Protein AF-A0A953ZWQ3-F1 (afdb_monomer_lite)

Secondary structure (DSSP, 8-state):
-------SEEEEE-SSSSSS-EEEEEE--SSS-EEEEEEEETTEEEEEEEE-GGGTTT-B---EEES--SSSS-EEEEEBSSTTSEEEEEE-SSS-EEEEEE-HHHHS-TTTTTSS-S-----

Sequence (123 aa):
MIPRLHARYGAFADLDGDGDLDYVATEMTHDPERIAIHLRIKDGWRRVAEAGREFQAKHPLRPWVIGDDGTGNPAVLVPTGWPPHFYLYRTDGRGRFRGKPLTFAEQLPKRISRAMGVDNNPY

pLDDT: mean 82.05, std 17.8, range [34.88, 96.0]

Radius of gyration: 15.56 Å; chains: 1; bounding box: 49×34×32 Å

Foldseek 3Di:
DAPPPVAPAWDWDQQQPPPDIWIWGWHQPLPQTKIWTWDADPVYIHTDEMDRPVCNVFGWDHKDWDCDPPPNGIWIWTATNDPVRIWIFTGPSRRYTDDGTDGVVRVPDPVVVVVDDPDDPPD

Structure (mmCIF, N/CA/C/O backbone):
data_AF-A0A953ZWQ3-F1
#
_entry.id   AF-A0A953ZWQ3-F1
#
loop_
_atom_site.group_PDB
_atom_site.id
_atom_site.type_symbol
_atom_site.label_atom_id
_atom_site.label_alt_id
_atom_site.label_comp_id
_atom_site.label_asym_id
_atom_site.label_entity_id
_atom_site.label_seq_id
_atom_site.pdbx_PDB_ins_code
_atom_site.Cartn_x
_atom_site.Cartn_y
_atom_site.Cartn_z
_atom_site.occupancy
_atom_site.B_iso_or_equiv
_atom_site.auth_seq_id
_atom_site.auth_comp_id
_atom_site.auth_asym_id
_atom_site.auth_atom_id
_atom_site.pdbx_PDB_model_num
ATOM 1 N N . MET A 1 1 ? -16.471 -17.785 6.620 1.00 50.12 1 MET A N 1
ATOM 2 C CA . MET A 1 1 ? -15.643 -18.361 5.536 1.00 50.12 1 MET A CA 1
ATOM 3 C C . MET A 1 1 ? -14.649 -17.291 5.108 1.00 50.12 1 MET A C 1
ATOM 5 O O . MET A 1 1 ? -15.087 -16.171 4.888 1.00 50.12 1 MET A O 1
ATOM 9 N N . ILE A 1 2 ? -13.343 -17.573 5.065 1.00 52.16 2 ILE A N 1
ATOM 10 C CA . ILE A 1 2 ? -12.367 -16.627 4.495 1.00 52.16 2 ILE A CA 1
ATOM 11 C C . ILE A 1 2 ? -12.574 -16.699 2.975 1.00 52.16 2 ILE A C 1
ATOM 13 O O . ILE A 1 2 ? -12.402 -17.787 2.419 1.00 52.16 2 ILE A O 1
ATOM 17 N N . PRO A 1 3 ? -13.040 -15.632 2.301 1.00 58.66 3 PRO A N 1
ATOM 18 C CA . PRO A 1 3 ? -13.201 -15.657 0.860 1.00 58.66 3 PRO A CA 1
ATOM 19 C C . PRO A 1 3 ? -11.845 -15.915 0.225 1.00 58.66 3 PRO A C 1
ATOM 21 O O . PRO A 1 3 ? -10.793 -15.617 0.792 1.00 58.66 3 PRO A O 1
ATOM 24 N N . ARG A 1 4 ? -11.872 -16.483 -0.974 1.00 67.81 4 ARG A N 1
ATOM 25 C CA . ARG A 1 4 ? -10.662 -16.669 -1.759 1.00 67.81 4 ARG A CA 1
ATOM 26 C C . ARG A 1 4 ? -10.142 -15.281 -2.139 1.00 67.81 4 ARG A C 1
ATOM 28 O O . ARG A 1 4 ? -10.625 -14.664 -3.080 1.00 67.81 4 ARG A O 1
ATOM 35 N N . LEU A 1 5 ? -9.205 -14.760 -1.357 1.00 68.56 5 LEU A N 1
ATOM 36 C CA . LEU A 1 5 ? -8.510 -13.517 -1.659 1.00 68.56 5 LEU A CA 1
ATOM 37 C C . LEU A 1 5 ? -7.518 -13.863 -2.772 1.00 68.56 5 LEU A C 1
ATOM 39 O O . LEU A 1 5 ? -6.554 -14.587 -2.552 1.00 68.56 5 LEU A O 1
ATOM 43 N N . HIS A 1 6 ? -7.803 -13.425 -3.998 1.00 64.69 6 HIS A N 1
ATOM 44 C CA . HIS A 1 6 ? -7.055 -13.787 -5.212 1.00 64.69 6 HIS A CA 1
ATOM 45 C C . HIS A 1 6 ? -5.642 -13.157 -5.295 1.00 64.69 6 HIS A C 1
ATOM 47 O O . HIS A 1 6 ? -5.024 -13.141 -6.359 1.00 64.69 6 HIS A O 1
ATOM 53 N N . ALA A 1 7 ? -5.124 -12.638 -4.181 1.00 69.62 7 ALA A N 1
ATOM 54 C CA . ALA A 1 7 ? -3.855 -11.931 -4.102 1.00 69.62 7 ALA A CA 1
ATOM 55 C C . ALA A 1 7 ? -2.669 -12.892 -3.979 1.00 69.62 7 ALA A C 1
ATOM 57 O O . ALA A 1 7 ? -2.758 -13.933 -3.327 1.00 69.62 7 ALA A O 1
ATOM 58 N N . ARG A 1 8 ? -1.537 -12.533 -4.595 1.00 73.56 8 ARG A N 1
ATOM 59 C CA . ARG A 1 8 ? -0.319 -13.361 -4.564 1.00 73.56 8 ARG A CA 1
ATOM 60 C C . ARG A 1 8 ? 0.489 -13.131 -3.292 1.00 73.56 8 ARG A C 1
ATOM 62 O O . ARG A 1 8 ? 1.042 -14.080 -2.742 1.00 73.56 8 ARG A O 1
ATOM 69 N N . TYR A 1 9 ? 0.501 -11.897 -2.793 1.00 88.31 9 TYR A N 1
ATOM 70 C CA . TYR A 1 9 ? 1.045 -11.572 -1.481 1.00 88.31 9 TYR A CA 1
ATOM 71 C C . TYR A 1 9 ? 0.102 -10.638 -0.730 1.00 88.31 9 TYR A C 1
ATOM 73 O O . TYR A 1 9 ? -0.680 -9.908 -1.333 1.00 88.31 9 TYR A O 1
ATOM 81 N N . GLY A 1 10 ? 0.194 -10.635 0.596 1.00 92.19 10 GLY A N 1
ATOM 82 C CA . GLY A 1 10 ? -0.543 -9.678 1.403 1.00 92.19 10 GLY A CA 1
ATOM 83 C C . GLY A 1 10 ? -0.128 -9.672 2.862 1.00 92.19 10 GLY A C 1
ATOM 84 O O . GLY A 1 10 ? 0.738 -10.450 3.272 1.00 92.19 10 GLY A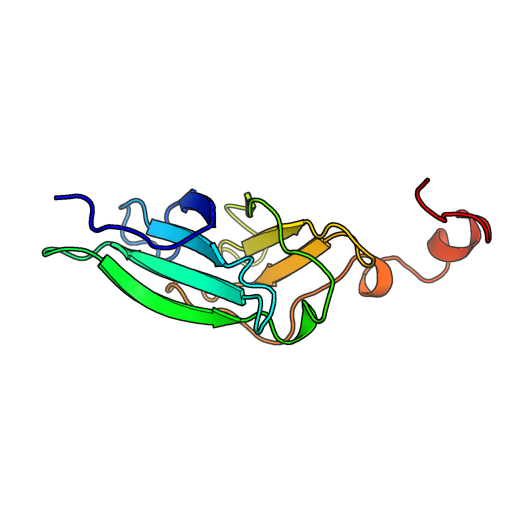 O 1
ATOM 85 N N . ALA A 1 11 ? -0.761 -8.782 3.613 1.00 93.88 11 ALA A N 1
ATOM 86 C CA . ALA A 1 11 ? -0.600 -8.595 5.046 1.00 93.88 11 ALA A CA 1
ATOM 87 C C . ALA A 1 11 ? -1.951 -8.246 5.682 1.00 93.88 11 ALA A C 1
ATOM 89 O O . ALA A 1 11 ? -2.832 -7.713 5.007 1.00 93.88 11 ALA A O 1
ATOM 90 N N . PHE A 1 12 ? -2.091 -8.549 6.973 1.00 94.06 12 PHE A N 1
ATOM 91 C CA . PHE A 1 12 ? -3.258 -8.176 7.768 1.00 94.06 12 PHE A CA 1
ATOM 92 C C . PHE A 1 12 ? -2.897 -7.057 8.745 1.00 94.06 12 PHE A C 1
ATOM 94 O O . PHE A 1 12 ? -1.831 -7.115 9.360 1.00 94.06 12 PHE A O 1
ATOM 101 N N . ALA A 1 13 ? -3.775 -6.068 8.878 1.00 95.12 13 ALA A N 1
ATOM 102 C CA . ALA A 1 13 ? -3.692 -4.971 9.841 1.00 95.12 13 ALA A CA 1
ATOM 103 C C . ALA A 1 13 ? -5.043 -4.250 9.900 1.00 95.12 13 ALA A C 1
ATOM 105 O O . ALA A 1 13 ? -5.789 -4.332 8.935 1.00 95.12 13 ALA A O 1
ATOM 106 N N . ASP A 1 14 ? -5.320 -3.523 10.975 1.00 95.38 14 ASP A N 1
ATOM 107 C CA . ASP A 1 14 ? -6.447 -2.585 11.030 1.00 95.38 14 ASP A CA 1
ATOM 108 C C . ASP A 1 14 ? -6.112 -1.342 10.178 1.00 95.38 14 ASP A C 1
ATOM 110 O O . ASP A 1 14 ? -5.109 -0.661 10.428 1.00 95.38 14 ASP A O 1
ATOM 114 N N . LEU A 1 15 ? -6.877 -1.098 9.110 1.00 95.94 15 LEU A N 1
ATOM 115 C CA . LEU A 1 15 ? -6.647 -0.028 8.132 1.00 95.94 15 LEU A CA 1
ATOM 116 C C . LEU A 1 15 ? -7.764 1.022 8.118 1.00 95.94 15 LEU A C 1
ATOM 118 O O . LEU A 1 15 ? -7.614 2.046 7.431 1.00 95.94 15 LEU A O 1
ATOM 122 N N . ASP A 1 16 ? -8.862 0.794 8.837 1.00 95.69 16 ASP A N 1
ATOM 123 C CA . ASP A 1 16 ? -9.976 1.735 8.956 1.00 95.69 16 ASP A CA 1
ATOM 124 C C . ASP A 1 16 ? -10.335 2.151 10.396 1.00 95.69 16 ASP A C 1
ATOM 126 O O . ASP A 1 16 ? -11.174 3.038 10.591 1.00 95.69 16 ASP A O 1
ATOM 130 N N . GLY A 1 17 ? -9.625 1.602 11.382 1.00 93.75 17 GLY A N 1
ATOM 131 C CA . GLY A 1 17 ? -9.708 1.955 12.792 1.00 93.75 17 GLY A CA 1
ATOM 132 C C . GLY A 1 17 ? -10.904 1.347 13.516 1.00 93.75 17 GLY A C 1
ATOM 133 O O . GLY A 1 17 ? -11.254 1.841 14.594 1.00 93.75 17 GLY A O 1
ATOM 134 N N . ASP A 1 18 ? -11.569 0.341 12.946 1.00 94.88 18 ASP A N 1
ATOM 135 C CA . ASP A 1 18 ? -12.723 -0.310 13.571 1.00 94.88 18 ASP A CA 1
ATOM 136 C C . ASP A 1 18 ? -12.347 -1.445 14.547 1.00 94.88 18 ASP A C 1
ATOM 138 O O . ASP A 1 18 ? -13.199 -1.941 15.296 1.00 94.88 18 ASP A O 1
ATOM 142 N N . GLY A 1 19 ? -11.053 -1.773 14.625 1.00 93.62 19 GLY A N 1
ATOM 143 C CA . GLY A 1 19 ? -10.483 -2.746 15.547 1.00 93.62 19 GLY A CA 1
ATOM 144 C C . GLY A 1 19 ? -10.485 -4.186 15.037 1.00 93.62 19 GLY A C 1
ATOM 145 O O . GLY A 1 19 ? -10.039 -5.075 15.775 1.00 93.62 19 GLY A O 1
ATOM 146 N N . ASP A 1 20 ? -10.961 -4.451 13.821 1.00 95.38 20 ASP A N 1
ATOM 147 C CA . ASP A 1 20 ? -10.794 -5.741 13.169 1.00 95.38 20 ASP A CA 1
ATOM 148 C C . ASP A 1 20 ? -9.577 -5.773 12.214 1.00 95.38 20 ASP A C 1
ATOM 150 O O . ASP A 1 20 ? -8.871 -4.789 11.997 1.00 95.38 20 ASP A O 1
ATOM 154 N N . LEU A 1 21 ? -9.201 -6.979 11.772 1.00 95.12 21 LEU A N 1
ATOM 155 C CA . LEU A 1 21 ? -8.065 -7.137 10.863 1.00 95.12 21 LEU A CA 1
ATOM 156 C C . LEU A 1 21 ? -8.541 -7.068 9.415 1.00 95.12 21 LEU A C 1
ATOM 158 O O . LEU A 1 21 ? -9.139 -8.028 8.911 1.00 95.12 21 LEU A O 1
ATOM 162 N N . ASP A 1 22 ? -8.130 -6.008 8.729 1.00 94.75 22 ASP A N 1
ATOM 163 C CA . ASP A 1 22 ? -8.245 -5.849 7.287 1.00 94.75 22 ASP A CA 1
ATOM 164 C C . ASP A 1 22 ? -7.120 -6.562 6.542 1.00 94.75 22 ASP A C 1
ATOM 166 O O . ASP A 1 22 ? -6.161 -7.073 7.126 1.00 94.75 22 ASP A O 1
ATOM 170 N N . TYR A 1 23 ? -7.221 -6.595 5.214 1.00 94.44 23 TYR A N 1
ATOM 171 C CA . TYR A 1 23 ? -6.246 -7.242 4.352 1.00 94.44 23 TYR A CA 1
ATOM 172 C C . TYR A 1 23 ? -5.758 -6.316 3.246 1.00 94.44 23 TYR A C 1
ATOM 174 O O . TYR A 1 23 ? -6.532 -5.832 2.416 1.00 94.44 23 TYR A O 1
ATOM 182 N N . VAL A 1 24 ? -4.442 -6.147 3.166 1.00 95.00 24 VAL A N 1
ATOM 183 C CA . VAL A 1 24 ? -3.790 -5.496 2.034 1.00 95.00 24 VAL A CA 1
ATOM 184 C C . VAL A 1 24 ? -3.100 -6.528 1.155 1.00 95.00 24 VAL A C 1
ATOM 186 O O . VAL A 1 24 ? -2.379 -7.403 1.626 1.00 95.00 24 VAL A O 1
ATOM 189 N N . ALA A 1 25 ? -3.338 -6.420 -0.144 1.00 92.75 25 ALA A N 1
ATOM 190 C CA . ALA A 1 25 ? -2.983 -7.400 -1.154 1.00 92.75 25 ALA A CA 1
ATOM 191 C C . ALA A 1 25 ? -2.108 -6.769 -2.228 1.00 92.75 25 ALA A C 1
ATOM 193 O O . ALA A 1 25 ? -2.483 -5.729 -2.760 1.00 92.75 25 ALA A O 1
ATOM 194 N N . THR A 1 26 ? -1.022 -7.426 -2.627 1.00 91.69 26 THR A N 1
ATOM 195 C CA . THR A 1 26 ? -0.379 -7.167 -3.918 1.00 91.69 26 THR A CA 1
ATOM 196 C C . THR A 1 26 ? -0.752 -8.253 -4.923 1.00 91.69 26 THR A C 1
ATOM 198 O O . THR A 1 26 ? -0.707 -9.464 -4.674 1.00 91.69 26 THR A O 1
ATOM 201 N N . GLU A 1 27 ? -1.171 -7.794 -6.093 1.00 87.06 27 GLU A N 1
ATOM 202 C CA . GLU A 1 27 ? -1.557 -8.601 -7.235 1.00 87.06 27 GLU A CA 1
ATOM 203 C C . GLU A 1 27 ? -0.451 -8.496 -8.285 1.00 87.06 27 GLU A C 1
ATOM 205 O O . GLU A 1 27 ? -0.388 -7.546 -9.061 1.00 87.06 27 GLU A O 1
ATOM 210 N N . MET A 1 28 ? 0.449 -9.477 -8.291 1.00 79.62 28 MET A N 1
ATOM 211 C CA . MET A 1 28 ? 1.543 -9.573 -9.259 1.00 79.62 28 MET A CA 1
ATOM 212 C C . MET A 1 28 ? 1.071 -10.350 -10.498 1.00 79.62 28 MET A C 1
ATOM 214 O O . MET A 1 28 ? 1.416 -11.516 -10.688 1.00 79.62 28 MET A O 1
ATOM 218 N N . THR A 1 29 ? 0.186 -9.751 -11.294 1.00 74.44 29 THR A N 1
ATOM 219 C CA . THR A 1 29 ? -0.466 -10.380 -12.462 1.00 74.44 29 THR A CA 1
ATOM 220 C C . THR A 1 29 ? 0.244 -10.105 -13.789 1.00 74.44 29 THR A C 1
ATOM 222 O O . THR A 1 29 ? -0.235 -10.563 -14.820 1.00 74.44 29 THR A O 1
ATOM 225 N N . HIS A 1 30 ? 1.383 -9.402 -13.773 1.00 69.38 30 HIS A N 1
ATOM 226 C CA . HIS A 1 30 ? 2.151 -8.938 -14.940 1.00 69.38 30 HIS A CA 1
ATOM 227 C C . HIS A 1 30 ? 1.420 -7.946 -15.874 1.00 69.38 30 HIS A C 1
ATOM 229 O O . HIS A 1 30 ? 2.112 -7.279 -16.635 1.00 69.38 30 HIS A O 1
ATOM 235 N N . ASP A 1 31 ? 0.089 -7.779 -15.787 1.00 73.06 31 ASP A N 1
ATOM 236 C CA . ASP A 1 31 ? -0.660 -6.684 -16.434 1.00 73.06 31 ASP A CA 1
ATOM 237 C C . ASP A 1 31 ? -2.118 -6.535 -15.902 1.00 73.06 31 ASP A C 1
ATOM 239 O O . ASP A 1 31 ? -2.936 -7.436 -16.114 1.00 73.06 31 ASP A O 1
ATOM 243 N N . PRO A 1 32 ? -2.504 -5.436 -15.218 1.00 80.44 32 PRO A N 1
ATOM 244 C CA . PRO A 1 32 ? -1.662 -4.518 -14.458 1.00 80.44 32 PRO A CA 1
ATOM 245 C C . PRO A 1 32 ? -1.362 -5.076 -13.060 1.00 80.44 32 PRO A C 1
ATOM 247 O O . PRO A 1 32 ? -2.248 -5.590 -12.373 1.00 80.44 32 PRO A O 1
ATOM 250 N N . GLU A 1 33 ? -0.118 -4.914 -12.607 1.00 88.62 33 GLU A N 1
ATOM 251 C CA . GLU A 1 33 ? 0.243 -5.184 -11.216 1.00 88.62 33 GLU A CA 1
ATOM 252 C C . GLU A 1 33 ? -0.349 -4.108 -10.301 1.00 88.62 33 GLU A C 1
ATOM 254 O O . GLU A 1 33 ? -0.330 -2.921 -10.630 1.00 88.62 33 GLU A O 1
ATOM 259 N N . ARG A 1 34 ? -0.891 -4.506 -9.148 1.00 91.25 34 ARG A N 1
ATOM 260 C CA . ARG A 1 34 ? -1.601 -3.574 -8.260 1.00 91.25 34 ARG A CA 1
ATOM 261 C C . ARG A 1 34 ? -1.488 -3.924 -6.792 1.00 91.25 34 ARG A C 1
ATOM 263 O O . ARG A 1 34 ? -1.129 -5.037 -6.422 1.00 91.25 34 ARG A O 1
ATOM 270 N N . ILE A 1 35 ? -1.819 -2.947 -5.964 1.00 93.50 35 ILE A N 1
ATOM 271 C CA . ILE A 1 35 ? -2.081 -3.107 -4.542 1.00 93.50 35 ILE A CA 1
ATOM 272 C C . ILE A 1 35 ? -3.561 -2.823 -4.276 1.00 93.50 35 ILE A C 1
ATOM 274 O O . ILE A 1 35 ? -4.146 -1.942 -4.905 1.00 93.50 35 ILE A O 1
ATOM 278 N N . ALA A 1 36 ? -4.175 -3.557 -3.354 1.00 94.06 36 ALA A N 1
ATOM 279 C CA . ALA A 1 36 ? -5.576 -3.404 -2.993 1.00 94.06 36 ALA A CA 1
ATOM 280 C C . ALA A 1 36 ? -5.798 -3.531 -1.485 1.00 94.06 36 ALA A C 1
ATOM 282 O O . ALA A 1 36 ? -5.218 -4.409 -0.849 1.00 94.06 36 ALA A O 1
ATOM 283 N N . ILE A 1 37 ? -6.681 -2.695 -0.936 1.00 95.06 37 ILE A N 1
ATOM 284 C CA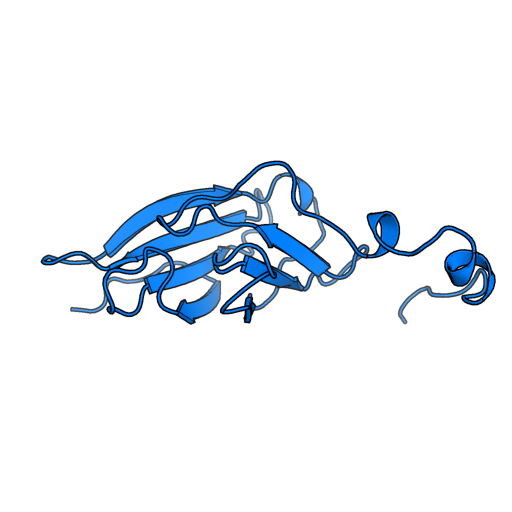 . ILE A 1 37 ? -7.166 -2.808 0.446 1.00 95.06 37 ILE A CA 1
ATOM 285 C C . ILE A 1 37 ? -8.532 -3.487 0.427 1.00 95.06 37 ILE A C 1
ATOM 287 O O . ILE A 1 37 ? -9.432 -3.089 -0.323 1.00 95.06 37 ILE A O 1
ATOM 291 N N . HIS A 1 38 ? -8.674 -4.504 1.266 1.00 94.69 38 HIS A N 1
ATOM 292 C CA . HIS A 1 38 ? -9.907 -5.224 1.524 1.00 94.69 38 HIS A CA 1
ATOM 293 C C . HIS A 1 38 ? -10.258 -5.043 2.990 1.00 94.69 38 HIS A C 1
ATOM 295 O O . HIS A 1 38 ? -9.563 -5.585 3.846 1.00 94.69 38 HIS A O 1
ATOM 301 N N . LEU A 1 39 ? -11.337 -4.310 3.249 1.00 95.12 39 LEU A N 1
ATOM 302 C CA . LEU A 1 39 ? -11.843 -4.178 4.604 1.00 95.12 39 LEU A CA 1
ATOM 303 C C . LEU A 1 39 ? -12.621 -5.418 4.984 1.00 95.12 39 LEU A C 1
ATOM 305 O O . LEU A 1 39 ? -13.358 -5.986 4.153 1.00 95.12 39 LEU A O 1
ATOM 309 N N . ARG A 1 40 ? -12.469 -5.827 6.232 1.00 94.94 40 ARG A N 1
ATOM 310 C CA . ARG A 1 40 ? -13.360 -6.809 6.814 1.00 94.94 40 ARG A CA 1
ATOM 311 C C . ARG A 1 40 ? -14.711 -6.134 7.060 1.00 94.94 40 ARG A C 1
ATOM 313 O O . ARG A 1 40 ? -14.839 -4.954 7.344 1.00 94.94 40 ARG A O 1
ATOM 320 N N . ILE A 1 41 ? -15.775 -6.876 6.783 1.00 92.50 41 ILE A N 1
ATOM 321 C CA . ILE A 1 41 ? -17.147 -6.450 7.054 1.00 92.50 41 ILE A CA 1
ATOM 322 C C . ILE A 1 41 ? -17.893 -7.613 7.699 1.00 92.50 41 ILE A C 1
ATOM 324 O O . ILE A 1 41 ? -17.466 -8.771 7.611 1.00 92.50 41 ILE A O 1
ATOM 328 N N . LYS A 1 42 ? -19.045 -7.319 8.312 1.00 90.94 42 LYS A N 1
ATOM 329 C CA . LYS A 1 42 ? -19.875 -8.300 9.033 1.00 90.94 42 LYS A CA 1
ATOM 330 C C . LYS A 1 42 ? -20.037 -9.630 8.283 1.00 90.94 42 LYS A C 1
ATOM 332 O O . LYS A 1 42 ? -19.833 -10.691 8.868 1.00 90.94 42 LYS A O 1
ATOM 337 N N . ASP A 1 43 ? -20.331 -9.556 6.985 1.00 87.81 43 ASP A N 1
ATOM 338 C CA . ASP A 1 43 ? -20.678 -10.719 6.162 1.00 87.81 43 ASP A CA 1
ATOM 339 C C . ASP A 1 43 ? -19.575 -11.130 5.170 1.00 87.81 43 ASP A C 1
ATOM 341 O O . ASP A 1 43 ? -19.824 -11.878 4.224 1.00 87.81 43 ASP A O 1
ATOM 345 N N . GLY A 1 44 ? -18.335 -10.668 5.361 1.00 90.31 44 GLY A N 1
ATOM 346 C CA . GLY A 1 44 ? -17.223 -11.049 4.494 1.00 90.31 44 GLY A CA 1
ATOM 347 C C . GLY A 1 44 ? -16.186 -9.953 4.331 1.00 90.31 44 GLY A C 1
ATOM 348 O O . GLY A 1 44 ? -15.713 -9.389 5.307 1.00 90.31 44 GLY A O 1
ATOM 349 N N . TRP A 1 45 ? -15.788 -9.701 3.088 1.00 92.00 45 TRP A N 1
ATOM 350 C CA . TRP A 1 45 ? -14.704 -8.780 2.763 1.00 92.00 45 TRP A CA 1
ATOM 351 C C . TRP A 1 45 ? -15.125 -7.876 1.619 1.00 92.00 45 TRP A C 1
ATOM 353 O O . TRP A 1 45 ? -15.789 -8.323 0.681 1.00 92.00 45 TRP A O 1
ATOM 363 N N . ARG A 1 46 ? -14.706 -6.615 1.671 1.00 91.88 46 ARG A N 1
ATOM 364 C CA . ARG A 1 46 ? -14.984 -5.628 0.631 1.00 91.88 46 ARG A CA 1
ATOM 365 C C . ARG A 1 46 ? -13.691 -4.984 0.172 1.00 91.88 46 ARG A C 1
ATOM 367 O O . ARG A 1 46 ? -13.016 -4.327 0.953 1.00 91.88 46 ARG A O 1
ATOM 374 N N . ARG A 1 47 ? -13.380 -5.101 -1.117 1.00 92.69 47 ARG A N 1
ATOM 375 C CA . ARG A 1 47 ? -12.317 -4.304 -1.734 1.00 92.69 47 ARG A CA 1
ATOM 376 C C . ARG A 1 47 ? -12.752 -2.839 -1.780 1.00 92.69 47 ARG A C 1
ATOM 378 O O . ARG A 1 47 ? -13.796 -2.538 -2.353 1.00 92.69 47 ARG A O 1
ATOM 385 N N . VAL A 1 48 ? -11.976 -1.947 -1.173 1.00 95.06 48 VAL A N 1
ATOM 386 C CA . VAL A 1 48 ? -12.340 -0.522 -1.024 1.00 95.06 48 VAL A CA 1
ATOM 387 C C . VAL A 1 48 ? -11.384 0.439 -1.714 1.00 95.06 48 VAL A C 1
ATOM 389 O O . VAL A 1 48 ? -11.768 1.568 -2.013 1.00 95.06 48 VAL A O 1
ATOM 392 N N . ALA A 1 49 ? -10.156 0.002 -1.983 1.00 95.06 49 ALA A N 1
ATOM 393 C CA . ALA A 1 49 ? -9.156 0.817 -2.646 1.00 95.06 49 ALA A CA 1
ATOM 394 C C . ALA A 1 49 ? -8.230 -0.045 -3.497 1.00 95.06 49 ALA A C 1
ATOM 396 O O . ALA A 1 49 ? -7.986 -1.218 -3.199 1.00 95.06 49 ALA A O 1
ATOM 397 N N . GLU A 1 50 ? -7.696 0.565 -4.549 1.00 94.00 50 GLU A N 1
ATOM 398 C CA . GLU A 1 50 ? -6.626 0.009 -5.361 1.00 94.00 50 GLU A CA 1
ATOM 399 C C . GLU A 1 50 ? -5.669 1.107 -5.830 1.00 94.00 50 GLU A C 1
ATOM 401 O O . GLU A 1 50 ? -6.069 2.257 -6.015 1.00 94.00 50 GLU A O 1
ATOM 406 N N . ALA A 1 51 ? -4.404 0.745 -6.004 1.00 93.75 51 ALA A N 1
ATOM 407 C CA . ALA A 1 51 ? -3.359 1.572 -6.598 1.00 93.75 51 ALA A CA 1
ATOM 408 C C . ALA A 1 51 ? -2.332 0.668 -7.304 1.00 93.75 51 ALA A C 1
ATOM 410 O O . ALA A 1 51 ? -2.503 -0.551 -7.319 1.00 93.75 51 ALA A O 1
ATOM 411 N N . GLY A 1 52 ? -1.278 1.227 -7.902 1.00 88.75 52 GLY A N 1
ATOM 412 C CA . GLY A 1 52 ? -0.227 0.433 -8.548 1.00 88.75 52 GLY A CA 1
ATOM 413 C C . GLY A 1 52 ? 0.128 0.829 -9.976 1.00 88.75 52 GLY A C 1
ATOM 414 O O . GLY A 1 52 ? 0.872 0.104 -10.626 1.00 88.75 52 GLY A O 1
ATOM 415 N N . ARG A 1 53 ? -0.340 1.976 -10.494 1.00 87.81 53 ARG A N 1
ATOM 416 C CA . ARG A 1 53 ? 0.058 2.448 -11.845 1.00 87.81 53 ARG A CA 1
ATOM 417 C C . ARG A 1 53 ? 1.576 2.608 -11.977 1.00 87.81 53 ARG A C 1
ATOM 419 O O . ARG A 1 53 ? 2.139 2.444 -13.048 1.00 87.81 53 ARG A O 1
ATOM 426 N N . GLU A 1 54 ? 2.221 2.924 -10.872 1.00 86.19 54 GLU A N 1
ATOM 427 C CA . GLU A 1 54 ? 3.656 3.025 -10.648 1.00 86.19 54 GLU A CA 1
ATOM 428 C C . GLU A 1 54 ? 4.417 1.696 -10.754 1.00 86.19 54 GLU A C 1
ATOM 430 O O . GLU A 1 54 ? 5.629 1.727 -10.963 1.00 86.19 54 GLU A O 1
ATOM 435 N N . PHE A 1 55 ? 3.748 0.542 -10.655 1.00 86.69 55 PHE A N 1
ATOM 436 C CA . PHE A 1 55 ? 4.395 -0.770 -10.686 1.00 86.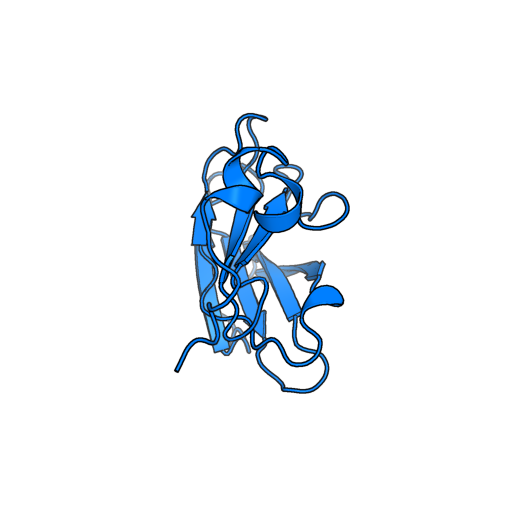69 55 PHE A CA 1
ATOM 437 C C . PHE A 1 55 ? 4.783 -1.259 -12.084 1.00 86.69 55 PHE A C 1
ATOM 439 O O . PHE A 1 55 ? 5.246 -2.382 -12.169 1.00 86.69 55 PHE A O 1
ATOM 446 N N . GLN A 1 56 ? 4.633 -0.478 -13.161 1.00 81.56 56 GLN A N 1
ATOM 447 C CA . GLN A 1 56 ? 4.977 -0.881 -14.541 1.00 81.56 56 GLN A CA 1
ATOM 448 C C . GLN A 1 56 ? 6.294 -1.683 -14.629 1.00 81.56 56 GLN A C 1
ATOM 450 O O . GLN A 1 56 ? 7.378 -1.103 -14.609 1.00 81.56 56 GLN A O 1
ATOM 455 N N . ALA A 1 57 ? 6.180 -3.015 -14.720 1.00 78.88 57 ALA A N 1
ATOM 456 C CA . ALA A 1 57 ? 7.289 -3.977 -14.719 1.00 78.88 57 ALA A CA 1
ATOM 457 C C . ALA A 1 57 ? 8.219 -3.927 -13.485 1.00 78.88 57 ALA A C 1
ATOM 459 O O . ALA A 1 57 ? 9.415 -4.192 -13.587 1.00 78.88 57 ALA A O 1
ATOM 460 N N . LYS A 1 58 ? 7.692 -3.585 -12.305 1.00 86.31 58 LYS A N 1
ATOM 461 C CA . LYS A 1 58 ? 8.461 -3.456 -11.058 1.00 86.31 58 LYS A CA 1
ATOM 462 C C . LYS A 1 58 ? 8.276 -4.622 -10.101 1.00 86.31 58 LYS A C 1
ATOM 464 O O . LYS A 1 58 ? 9.125 -4.782 -9.227 1.00 86.31 58 LYS A O 1
ATOM 469 N N . HIS A 1 59 ? 7.230 -5.430 -10.275 1.00 88.06 59 HIS A N 1
ATOM 470 C CA . HIS A 1 59 ? 6.927 -6.617 -9.475 1.00 88.06 59 HIS A CA 1
ATOM 471 C C . HIS A 1 59 ? 6.737 -6.293 -7.989 1.00 88.06 59 HIS A C 1
ATOM 473 O O . HIS A 1 59 ? 7.681 -6.425 -7.202 1.00 88.06 59 HIS A O 1
ATOM 479 N N . PRO A 1 60 ? 5.534 -5.843 -7.577 1.00 91.38 60 PRO A N 1
ATOM 480 C CA . PRO A 1 60 ? 5.246 -5.604 -6.174 1.00 91.38 60 PRO A CA 1
ATOM 481 C C . PRO A 1 60 ? 5.295 -6.921 -5.396 1.00 91.38 60 PRO A C 1
ATOM 483 O O . PRO A 1 60 ? 4.670 -7.919 -5.761 1.00 91.38 60 PRO A O 1
ATOM 486 N N . LEU A 1 61 ? 6.042 -6.905 -4.299 1.00 91.94 61 LEU A N 1
ATOM 487 C CA . LEU A 1 61 ? 6.235 -8.042 -3.408 1.00 91.94 61 LEU A CA 1
ATOM 488 C C . LEU A 1 61 ? 5.250 -7.971 -2.236 1.00 91.94 61 LEU A C 1
ATOM 490 O O . LEU A 1 61 ? 4.232 -7.279 -2.294 1.00 91.94 61 LEU A O 1
ATOM 494 N N . ARG A 1 62 ? 5.522 -8.716 -1.160 1.00 93.25 62 ARG A N 1
ATOM 495 C CA . ARG A 1 62 ? 4.671 -8.724 0.033 1.00 93.25 62 ARG A CA 1
ATOM 496 C C . ARG A 1 62 ? 4.631 -7.332 0.686 1.00 93.25 62 ARG A C 1
ATOM 498 O O . ARG A 1 62 ? 5.685 -6.859 1.108 1.00 93.25 62 ARG A O 1
ATOM 505 N N . PRO A 1 63 ? 3.446 -6.703 0.805 1.00 94.38 63 PRO A N 1
ATOM 506 C CA . PRO A 1 63 ? 3.309 -5.397 1.437 1.00 94.38 63 PRO A CA 1
ATOM 507 C C . PRO A 1 63 ? 3.488 -5.502 2.953 1.00 94.38 63 PRO A C 1
ATOM 509 O O . PRO A 1 63 ? 3.158 -6.529 3.548 1.00 94.38 63 PRO A O 1
ATOM 512 N N . TRP A 1 64 ? 3.984 -4.436 3.575 1.00 95.38 64 TRP A N 1
ATOM 513 C CA . TRP A 1 64 ? 4.062 -4.260 5.026 1.00 95.38 64 TRP A CA 1
ATOM 514 C C . TRP A 1 64 ? 3.177 -3.090 5.442 1.00 95.38 64 TRP A C 1
ATOM 516 O O . TRP A 1 64 ? 3.126 -2.077 4.744 1.00 95.38 64 TRP A O 1
ATOM 526 N N . VAL A 1 65 ? 2.509 -3.212 6.587 1.00 95.38 65 VAL A N 1
ATOM 527 C CA . VAL A 1 65 ? 1.724 -2.116 7.162 1.00 95.38 65 VAL A CA 1
ATOM 528 C C . VAL A 1 65 ? 2.533 -1.452 8.268 1.00 95.38 65 VAL A C 1
ATOM 530 O O . VAL A 1 65 ? 3.030 -2.115 9.177 1.00 95.38 65 VAL A O 1
ATOM 533 N N . ILE A 1 66 ? 2.673 -0.137 8.165 1.00 92.25 66 ILE A N 1
ATOM 534 C CA . ILE A 1 66 ? 3.219 0.741 9.192 1.00 92.25 66 ILE A CA 1
ATOM 535 C C . ILE A 1 66 ? 2.014 1.283 9.954 1.00 92.25 66 ILE A C 1
ATOM 537 O O . ILE A 1 66 ? 1.156 1.909 9.340 1.00 92.25 66 ILE A O 1
ATOM 541 N N . GLY A 1 67 ? 1.930 1.011 11.259 1.00 87.06 67 GLY A N 1
ATOM 542 C CA . GLY A 1 67 ? 0.744 1.348 12.059 1.00 87.06 67 GLY A CA 1
ATOM 543 C C . GLY A 1 67 ? 0.462 2.851 12.159 1.00 87.06 67 GLY A C 1
ATOM 544 O O . GLY A 1 67 ? -0.696 3.245 12.204 1.00 87.06 67 GLY A O 1
ATOM 545 N N . ASP A 1 68 ? 1.507 3.680 12.136 1.00 87.88 68 ASP A N 1
ATOM 546 C CA . ASP A 1 68 ? 1.397 5.139 12.081 1.00 87.88 68 ASP A CA 1
ATOM 547 C C . ASP A 1 68 ? 2.541 5.711 11.232 1.00 87.88 68 ASP A C 1
ATOM 549 O O . ASP A 1 68 ? 3.718 5.466 11.505 1.00 87.88 68 ASP A O 1
ATOM 553 N N . ASP A 1 69 ? 2.201 6.463 10.187 1.00 82.19 69 ASP A N 1
ATOM 554 C CA . ASP A 1 69 ? 3.150 7.158 9.311 1.00 82.19 69 ASP A CA 1
ATOM 555 C C . ASP A 1 69 ? 3.597 8.538 9.837 1.00 82.19 69 ASP A C 1
ATOM 557 O O . ASP A 1 69 ? 4.219 9.319 9.112 1.00 82.19 69 ASP A O 1
ATOM 561 N N . GLY A 1 70 ? 3.280 8.844 11.097 1.00 82.75 70 GLY A N 1
ATOM 562 C CA . GLY A 1 70 ? 3.478 10.139 11.741 1.00 82.75 70 GLY A CA 1
ATOM 563 C C . GLY A 1 70 ? 2.308 11.104 11.531 1.00 82.75 70 GLY A C 1
ATOM 564 O O . GLY A 1 70 ? 2.364 12.235 12.016 1.00 82.75 70 GLY A O 1
ATOM 565 N N . THR A 1 71 ? 1.257 10.690 10.811 1.00 83.44 71 THR A N 1
ATOM 566 C CA . THR A 1 71 ? 0.010 11.455 10.640 1.00 83.44 71 THR A CA 1
ATOM 567 C C . THR A 1 71 ? -1.162 10.893 11.444 1.00 83.44 71 THR A C 1
ATOM 569 O O . THR A 1 71 ? -2.278 11.405 11.323 1.00 83.44 71 THR A O 1
ATOM 572 N N . GLY A 1 72 ? -0.928 9.860 12.258 1.00 86.38 72 GLY A N 1
ATOM 573 C CA . GLY A 1 72 ? -1.964 9.134 12.988 1.00 86.38 72 GLY A CA 1
ATOM 574 C C . GLY A 1 72 ? -2.757 8.165 12.110 1.00 86.38 72 GLY A C 1
ATOM 575 O O . GLY A 1 72 ? -3.827 7.727 12.521 1.00 86.38 72 GLY A O 1
ATOM 576 N N . ASN A 1 73 ? -2.272 7.860 10.901 1.00 92.44 73 ASN A N 1
ATOM 577 C CA . ASN A 1 73 ? -2.897 6.913 9.978 1.00 92.44 73 ASN A CA 1
ATOM 578 C C . ASN A 1 73 ? -1.902 5.809 9.610 1.00 92.44 73 ASN A C 1
ATOM 580 O O . ASN A 1 73 ? -0.701 6.082 9.493 1.00 92.44 73 ASN A O 1
ATOM 584 N N . PRO A 1 74 ? -2.380 4.586 9.335 1.00 93.94 74 PRO A N 1
ATOM 585 C CA . PRO A 1 74 ? -1.513 3.551 8.819 1.00 93.94 74 PRO A CA 1
ATOM 586 C C . PRO A 1 74 ? -1.007 3.909 7.417 1.00 93.94 74 PRO A C 1
ATOM 588 O O . PRO A 1 74 ? -1.649 4.624 6.639 1.00 93.94 74 PRO A O 1
ATOM 591 N N . ALA A 1 75 ? 0.139 3.358 7.050 1.00 94.50 75 ALA A N 1
ATOM 592 C CA . ALA A 1 75 ? 0.655 3.403 5.689 1.00 94.50 75 ALA A CA 1
ATOM 593 C C . ALA A 1 75 ? 1.071 2.012 5.228 1.00 94.50 75 ALA A C 1
ATOM 595 O O . ALA A 1 75 ? 1.367 1.128 6.030 1.00 94.50 75 ALA A O 1
ATOM 596 N N . VAL A 1 76 ? 1.112 1.818 3.914 1.00 95.50 76 VAL A N 1
ATOM 597 C CA . VAL A 1 76 ? 1.506 0.552 3.307 1.00 95.50 76 VAL A CA 1
ATOM 598 C C . VAL A 1 76 ? 2.812 0.726 2.552 1.00 95.50 76 VAL A C 1
ATOM 600 O O . VAL A 1 76 ? 2.882 1.443 1.554 1.00 95.50 76 VAL A O 1
ATOM 603 N N . LEU A 1 77 ? 3.847 0.040 3.019 1.00 94.62 77 LEU A N 1
ATOM 604 C CA . LEU A 1 77 ? 5.120 -0.082 2.331 1.00 94.62 77 LEU A CA 1
ATOM 605 C C . LEU A 1 77 ? 5.056 -1.282 1.385 1.00 94.62 77 LEU A C 1
ATOM 607 O O . LEU A 1 77 ? 4.785 -2.404 1.806 1.00 94.62 77 LEU A O 1
ATOM 611 N N . VAL A 1 78 ? 5.325 -1.060 0.105 1.00 94.38 78 VAL A N 1
ATOM 612 C CA . VAL A 1 78 ? 5.326 -2.100 -0.924 1.00 94.38 78 VAL A CA 1
ATOM 613 C C . VAL A 1 78 ? 6.717 -2.213 -1.517 1.00 94.38 78 VAL A C 1
ATOM 615 O O . VAL A 1 78 ? 7.079 -1.369 -2.337 1.00 94.38 78 VAL A O 1
ATOM 618 N N . PRO A 1 79 ? 7.495 -3.239 -1.145 1.00 92.44 79 PRO A N 1
ATOM 619 C CA . PRO A 1 79 ? 8.744 -3.541 -1.821 1.00 92.44 79 PRO A CA 1
ATOM 620 C C . PRO A 1 79 ? 8.491 -3.929 -3.282 1.00 92.44 79 PRO A C 1
ATOM 622 O O . PRO A 1 79 ? 7.479 -4.560 -3.599 1.00 92.44 79 PRO A O 1
ATOM 625 N N . THR A 1 80 ? 9.419 -3.585 -4.166 1.00 90.69 80 THR A N 1
ATOM 626 C CA . THR A 1 80 ? 9.399 -3.957 -5.585 1.00 90.69 80 THR A CA 1
ATOM 627 C C . THR A 1 80 ? 10.706 -4.635 -5.974 1.00 90.69 80 THR A C 1
ATOM 629 O O . THR A 1 80 ? 11.765 -4.302 -5.441 1.00 90.69 80 THR A O 1
ATOM 632 N N . GLY A 1 81 ? 10.646 -5.578 -6.915 1.00 88.06 81 GLY A N 1
ATOM 633 C CA . GLY A 1 81 ? 11.835 -6.263 -7.435 1.00 88.06 81 GLY A CA 1
ATOM 634 C C . GLY A 1 81 ? 12.814 -5.320 -8.144 1.00 88.06 81 GLY A C 1
ATOM 635 O O . GLY A 1 81 ? 14.021 -5.529 -8.090 1.00 88.06 81 GLY A O 1
ATOM 636 N N . TRP A 1 82 ? 12.303 -4.243 -8.745 1.00 86.94 82 TRP A N 1
ATOM 637 C CA . TRP A 1 82 ? 13.090 -3.256 -9.494 1.00 86.94 82 TRP A CA 1
ATOM 638 C C . TRP A 1 82 ? 12.996 -1.847 -8.881 1.00 86.94 82 TRP A C 1
ATOM 640 O O . TRP A 1 82 ? 12.058 -1.579 -8.116 1.00 86.94 82 TRP A O 1
ATOM 650 N N . PRO A 1 83 ? 13.921 -0.916 -9.212 1.00 86.50 83 PRO A N 1
ATOM 651 C CA . PRO A 1 83 ? 13.868 0.472 -8.754 1.00 86.50 83 PRO A CA 1
ATOM 652 C C . PRO A 1 83 ? 12.465 1.101 -8.885 1.00 86.50 83 PRO A C 1
ATOM 654 O O . PRO A 1 83 ? 11.818 0.996 -9.936 1.00 86.50 83 PRO A O 1
ATOM 657 N N . PRO A 1 84 ? 11.957 1.786 -7.843 1.00 88.75 84 PRO A N 1
ATOM 658 C CA . PRO A 1 84 ? 12.681 2.363 -6.705 1.00 88.75 84 PRO A CA 1
ATOM 659 C C . PRO A 1 84 ? 12.896 1.415 -5.509 1.00 88.75 84 PRO A C 1
ATOM 661 O O . PRO A 1 84 ? 13.261 1.894 -4.442 1.00 88.75 84 PRO A O 1
ATOM 664 N N . HIS A 1 85 ? 12.671 0.105 -5.665 1.00 89.06 85 HIS A N 1
ATOM 665 C CA . HIS A 1 85 ? 12.741 -0.950 -4.635 1.00 89.06 85 HIS A CA 1
ATOM 666 C C . HIS A 1 85 ? 11.648 -0.924 -3.570 1.00 89.06 85 HIS A C 1
ATOM 668 O O . HIS A 1 85 ? 11.390 -1.951 -2.947 1.00 89.06 85 HIS A O 1
ATOM 674 N N . PHE A 1 86 ? 10.982 0.205 -3.358 1.00 90.00 86 PHE A N 1
ATOM 675 C CA . PHE A 1 86 ? 9.807 0.278 -2.501 1.00 90.00 86 PHE A CA 1
ATOM 676 C C . PHE A 1 86 ? 8.971 1.520 -2.836 1.00 90.00 86 PHE A C 1
ATOM 678 O O . PHE A 1 86 ? 9.470 2.548 -3.300 1.00 90.00 86 PHE A O 1
ATOM 685 N N . TYR A 1 87 ? 7.681 1.413 -2.547 1.00 93.25 87 TYR A N 1
ATOM 686 C CA . TYR A 1 87 ? 6.711 2.498 -2.566 1.00 93.25 87 TYR A CA 1
ATOM 687 C C . TYR A 1 87 ? 6.053 2.607 -1.198 1.00 93.25 87 TYR A C 1
ATOM 689 O O . TYR A 1 87 ? 5.682 1.591 -0.618 1.00 93.25 87 TYR A O 1
ATO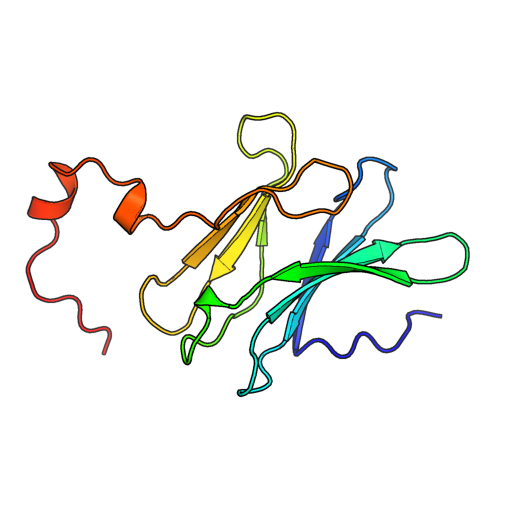M 697 N N . LEU A 1 88 ? 5.865 3.823 -0.697 1.00 93.12 88 LEU A N 1
ATOM 698 C CA . LEU A 1 88 ? 5.093 4.085 0.513 1.00 93.12 88 LEU A CA 1
ATOM 699 C C . LEU A 1 88 ? 3.749 4.716 0.140 1.00 93.12 88 LEU A C 1
ATOM 701 O O . LEU A 1 88 ? 3.685 5.869 -0.293 1.00 93.12 88 LEU A O 1
ATOM 705 N N . TYR A 1 89 ? 2.673 3.961 0.325 1.00 94.88 89 TYR A N 1
ATOM 706 C CA . TYR A 1 89 ? 1.301 4.417 0.147 1.00 94.88 89 TYR A CA 1
ATOM 707 C C . TYR A 1 89 ? 0.749 4.890 1.484 1.00 94.88 89 TYR A C 1
ATOM 709 O O . TYR A 1 89 ? 0.512 4.088 2.384 1.00 94.88 89 TYR A O 1
ATOM 717 N N . ARG A 1 90 ? 0.503 6.192 1.609 1.00 94.62 90 ARG A N 1
ATOM 718 C CA . ARG A 1 90 ? -0.212 6.729 2.772 1.00 94.62 90 ARG A CA 1
ATOM 719 C C . ARG A 1 90 ? -1.683 6.361 2.691 1.00 94.62 90 ARG A C 1
ATOM 721 O O . ARG A 1 90 ? -2.241 6.343 1.588 1.00 94.62 90 ARG A O 1
ATOM 728 N N . THR A 1 91 ? -2.311 6.118 3.835 1.00 95.31 91 THR A N 1
ATOM 729 C CA . THR A 1 91 ? -3.761 5.922 3.901 1.00 95.31 91 THR A CA 1
ATOM 730 C C . THR A 1 91 ? -4.459 7.098 4.579 1.00 95.31 91 THR A C 1
ATOM 732 O O . THR A 1 91 ? -3.820 8.010 5.101 1.00 95.31 91 THR A O 1
ATOM 735 N N . ASP A 1 92 ? -5.785 7.127 4.502 1.00 94.88 92 ASP A N 1
ATOM 736 C CA . ASP A 1 92 ? -6.631 8.077 5.221 1.00 94.88 92 ASP A CA 1
ATOM 737 C C . ASP A 1 92 ? -7.151 7.554 6.567 1.00 94.88 92 ASP A C 1
ATOM 739 O O . ASP A 1 92 ? -8.030 8.200 7.137 1.00 94.88 92 ASP A O 1
ATOM 743 N N . GLY A 1 93 ? -6.663 6.391 7.022 1.00 93.25 93 GLY A N 1
ATOM 744 C CA . GLY A 1 93 ? -7.162 5.710 8.219 1.00 93.25 93 GLY A CA 1
ATOM 745 C C . GLY A 1 93 ? -8.604 5.220 8.092 1.00 93.25 93 GLY A C 1
ATOM 746 O O . GLY A 1 93 ? -9.261 5.002 9.099 1.00 93.25 93 GLY A O 1
ATOM 747 N N . ARG A 1 94 ? -9.138 5.125 6.867 1.00 95.12 94 ARG A N 1
ATOM 748 C CA . ARG A 1 94 ? -10.485 4.618 6.547 1.00 95.12 94 ARG A CA 1
ATOM 749 C C . ARG A 1 94 ? -10.444 3.660 5.354 1.00 95.12 94 ARG A C 1
ATOM 751 O O . ARG A 1 94 ? -11.368 3.620 4.535 1.00 95.12 94 ARG A O 1
ATOM 758 N N . GLY A 1 95 ? -9.324 2.955 5.196 1.00 93.50 95 GLY A N 1
ATOM 759 C CA . GLY A 1 95 ? -9.113 1.995 4.118 1.00 93.50 95 GLY A CA 1
ATOM 760 C C . GLY A 1 95 ? -8.861 2.585 2.727 1.00 93.50 95 GLY A C 1
ATOM 761 O O . GLY A 1 95 ? -9.014 1.860 1.743 1.00 93.50 95 GLY A O 1
ATOM 762 N N . ARG A 1 96 ? -8.492 3.868 2.576 1.00 95.62 96 ARG A N 1
ATOM 763 C CA . ARG A 1 96 ? -8.198 4.464 1.254 1.00 95.62 96 ARG A CA 1
ATOM 764 C C . ARG A 1 96 ? -6.780 4.992 1.141 1.00 95.62 96 ARG A C 1
ATOM 766 O O . ARG A 1 96 ? -6.253 5.594 2.067 1.00 95.62 96 ARG A O 1
ATOM 773 N N . PHE A 1 97 ? -6.192 4.849 -0.046 1.00 96.00 97 PHE A N 1
ATOM 774 C CA . PHE A 1 97 ? -4.906 5.466 -0.373 1.00 96.00 97 PHE A CA 1
ATOM 775 C C . PHE A 1 97 ? -5.026 6.985 -0.552 1.00 96.00 97 PHE A C 1
ATOM 777 O O . PHE A 1 97 ? -6.012 7.485 -1.099 1.00 96.00 97 PHE A O 1
ATOM 784 N N . ARG A 1 98 ? -3.988 7.723 -0.141 1.00 93.88 98 ARG A N 1
ATOM 785 C CA . ARG A 1 98 ? -3.891 9.181 -0.282 1.00 93.88 98 ARG A CA 1
ATOM 786 C C . ARG A 1 98 ? -2.743 9.609 -1.185 1.00 93.88 98 ARG A C 1
ATOM 788 O O . ARG A 1 98 ? -1.570 9.431 -0.862 1.00 93.88 98 ARG A O 1
ATOM 795 N N . GLY A 1 99 ? -3.105 10.330 -2.245 1.00 91.06 99 GLY A N 1
ATOM 796 C CA . GLY A 1 99 ? -2.153 10.974 -3.144 1.00 91.06 99 GLY A CA 1
ATOM 797 C C . GLY A 1 99 ? -1.295 9.976 -3.921 1.00 91.06 99 GLY A C 1
ATOM 798 O O . GLY A 1 99 ? -1.640 8.806 -4.060 1.00 91.06 99 GLY A O 1
ATOM 799 N N . LYS A 1 100 ? -0.179 10.469 -4.461 1.00 91.44 100 LYS A N 1
ATOM 800 C CA . LYS A 1 100 ? 0.827 9.615 -5.097 1.00 91.44 100 LYS A CA 1
ATOM 801 C C . LYS A 1 100 ? 1.648 8.893 -4.023 1.00 91.44 100 LYS A C 1
ATOM 803 O O . LYS A 1 100 ? 1.927 9.514 -2.989 1.00 91.44 100 LYS A O 1
ATOM 808 N N . PRO A 1 101 ? 2.048 7.631 -4.257 1.00 92.31 101 PRO A N 1
ATOM 809 C CA . PRO A 1 101 ? 2.965 6.954 -3.356 1.00 92.31 101 PRO A CA 1
ATOM 810 C C . PRO A 1 101 ? 4.318 7.661 -3.350 1.00 92.31 101 PRO A C 1
ATOM 812 O O . PRO A 1 101 ? 4.716 8.281 -4.335 1.00 92.31 101 PRO A O 1
ATOM 815 N N . LEU A 1 102 ? 5.009 7.557 -2.223 1.00 90.62 102 LEU A N 1
ATOM 816 C CA . LEU A 1 102 ? 6.332 8.131 -2.017 1.00 90.62 102 LEU A CA 1
ATOM 817 C C . LEU A 1 102 ? 7.408 7.085 -2.317 1.00 90.62 102 LEU A C 1
ATOM 819 O O . LEU A 1 102 ? 7.202 5.889 -2.107 1.00 90.62 102 LEU A O 1
ATOM 823 N N . THR A 1 103 ? 8.579 7.545 -2.739 1.00 88.44 103 THR A N 1
ATOM 824 C CA . THR A 1 103 ? 9.791 6.727 -2.896 1.00 88.44 103 THR A CA 1
ATOM 825 C C . THR A 1 103 ? 10.944 7.337 -2.084 1.00 88.44 103 THR A C 1
ATOM 827 O O . THR A 1 103 ? 10.951 8.543 -1.838 1.00 88.44 103 THR A O 1
ATOM 830 N N . PHE A 1 104 ? 11.964 6.566 -1.671 1.00 73.75 104 PHE A N 1
ATOM 831 C CA . PHE A 1 104 ? 13.111 7.158 -0.946 1.00 73.75 104 PHE A CA 1
ATOM 832 C C . PHE A 1 104 ? 13.925 8.041 -1.888 1.00 73.75 104 PHE A C 1
ATOM 834 O O . PHE A 1 104 ? 14.513 9.012 -1.429 1.00 73.75 104 PHE A O 1
ATOM 841 N N . ALA A 1 105 ? 13.916 7.776 -3.199 1.00 67.88 105 ALA A N 1
ATOM 842 C CA . ALA A 1 105 ? 14.544 8.663 -4.175 1.00 67.88 105 ALA A CA 1
ATOM 843 C C . ALA A 1 105 ? 13.975 10.096 -4.109 1.00 67.88 105 ALA A C 1
ATOM 845 O O . ALA A 1 105 ? 14.716 11.060 -4.281 1.00 67.88 105 ALA A O 1
ATOM 846 N N . GLU A 1 106 ? 12.684 10.244 -3.806 1.00 63.25 106 GLU A N 1
ATOM 847 C CA . GLU A 1 106 ? 12.017 11.543 -3.657 1.00 63.25 106 GLU A CA 1
ATOM 848 C C . GLU A 1 106 ? 12.149 12.139 -2.247 1.00 63.25 106 GLU A C 1
ATOM 850 O O . GLU A 1 106 ? 12.000 13.350 -2.085 1.00 63.25 106 GLU A O 1
ATOM 855 N N . GLN A 1 107 ? 12.426 11.316 -1.229 1.00 59.19 107 GLN A N 1
ATOM 856 C CA . GLN A 1 107 ? 12.485 11.743 0.176 1.00 59.19 107 GLN A CA 1
ATOM 857 C C . GLN A 1 107 ? 13.899 11.886 0.752 1.00 59.19 107 GLN A C 1
ATOM 859 O O . GLN A 1 107 ? 14.068 12.505 1.803 1.00 59.19 107 GLN A O 1
ATOM 864 N N . LEU A 1 108 ? 14.929 11.363 0.084 1.00 49.31 108 LEU A N 1
ATOM 865 C CA . LEU A 1 108 ? 16.310 11.588 0.496 1.00 49.31 108 LEU A CA 1
ATOM 866 C C . LEU A 1 108 ? 16.704 13.049 0.219 1.00 49.31 108 LEU A C 1
ATOM 868 O O . LEU A 1 108 ? 16.510 13.545 -0.896 1.00 49.31 108 LEU A O 1
ATOM 872 N N . PRO A 1 109 ? 17.316 13.760 1.186 1.00 45.03 109 PRO A N 1
ATOM 873 C CA . PRO A 1 109 ? 17.913 15.053 0.901 1.00 45.03 109 PRO A CA 1
ATOM 874 C C . PRO A 1 109 ? 18.920 14.895 -0.245 1.00 45.03 109 PRO A C 1
ATOM 876 O O . PRO A 1 109 ? 19.788 14.021 -0.184 1.00 45.03 109 PRO A O 1
ATOM 879 N N . LYS A 1 110 ? 18.882 15.787 -1.248 1.00 49.53 110 LYS A N 1
ATOM 880 C CA . LYS A 1 110 ? 19.807 15.807 -2.410 1.00 49.53 110 LYS A CA 1
ATOM 881 C C . LYS A 1 110 ? 21.308 15.761 -2.048 1.00 49.53 110 LYS A C 1
ATOM 883 O O . LYS A 1 110 ? 22.150 15.610 -2.926 1.00 49.53 110 LYS A O 1
ATOM 888 N N . ARG A 1 111 ? 21.671 15.944 -0.770 1.00 41.91 111 ARG A N 1
ATOM 889 C CA . ARG A 1 111 ? 23.051 15.853 -0.260 1.00 41.91 111 ARG A CA 1
ATOM 890 C C . ARG A 1 111 ? 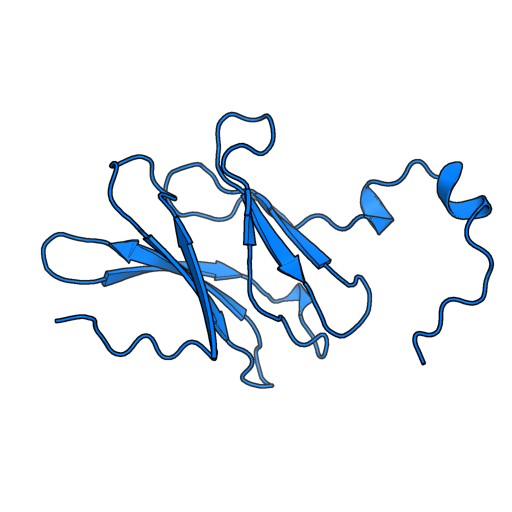23.458 14.445 0.190 1.00 41.91 111 ARG A C 1
ATOM 892 O O . ARG A 1 111 ? 24.648 14.166 0.172 1.00 41.91 111 ARG A O 1
ATOM 899 N N . ILE A 1 112 ? 22.517 13.556 0.523 1.00 44.75 112 ILE A N 1
ATOM 900 C CA . ILE A 1 112 ? 22.813 12.138 0.807 1.00 44.75 112 ILE A CA 1
ATOM 901 C C . ILE A 1 112 ? 22.922 11.342 -0.506 1.00 44.75 112 ILE A C 1
ATOM 903 O O . ILE A 1 112 ? 23.703 10.401 -0.597 1.00 44.75 112 ILE A O 1
ATOM 907 N N . SER A 1 113 ? 22.256 11.791 -1.576 1.00 45.62 113 SER A N 1
ATOM 908 C CA . SER A 1 113 ? 22.310 11.139 -2.893 1.00 45.62 113 SER A CA 1
ATOM 909 C C . SER A 1 113 ? 23.665 11.234 -3.611 1.00 45.62 113 SER A C 1
ATOM 911 O O . SER A 1 113 ? 23.833 10.596 -4.641 1.00 45.62 113 SER A O 1
ATOM 913 N N . ARG A 1 114 ? 24.635 12.016 -3.107 1.00 43.91 114 ARG A N 1
ATOM 914 C CA . ARG A 1 114 ? 26.021 12.026 -3.625 1.00 43.91 114 ARG A CA 1
ATOM 915 C C . ARG A 1 114 ? 26.949 11.028 -2.927 1.00 43.91 114 ARG A C 1
ATOM 917 O O . ARG A 1 114 ? 28.043 10.801 -3.429 1.00 43.91 114 ARG A O 1
ATOM 924 N N .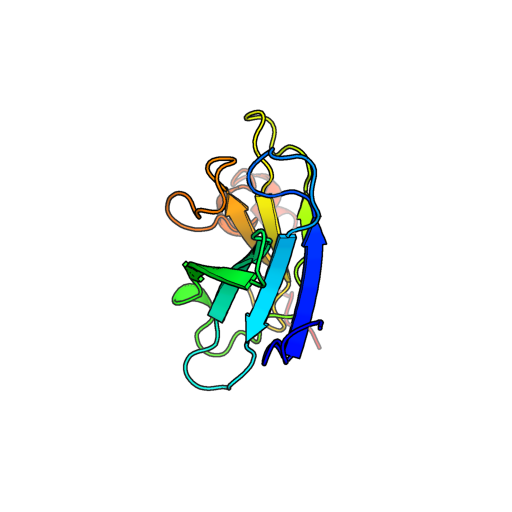 ALA A 1 115 ? 26.542 10.458 -1.792 1.00 40.12 115 ALA A N 1
ATOM 925 C CA . ALA A 1 115 ? 27.338 9.464 -1.070 1.00 40.12 115 ALA A CA 1
ATOM 926 C C . ALA A 1 115 ? 27.068 8.022 -1.539 1.00 40.12 115 ALA A C 1
ATOM 928 O O . ALA A 1 115 ? 27.826 7.123 -1.193 1.00 40.12 115 ALA A O 1
ATOM 929 N N . MET A 1 116 ? 26.022 7.798 -2.341 1.00 46.38 116 MET A N 1
ATOM 930 C CA . MET A 1 116 ? 25.800 6.523 -3.019 1.00 46.38 116 MET A CA 1
ATOM 931 C C . MET A 1 116 ? 26.276 6.664 -4.462 1.00 46.38 116 MET A C 1
ATOM 933 O O . MET A 1 116 ? 25.680 7.397 -5.249 1.00 46.38 116 MET A O 1
ATOM 937 N N . GLY A 1 117 ? 27.424 6.047 -4.742 1.00 37.19 117 GLY A N 1
ATOM 938 C CA . GLY A 1 117 ? 28.096 6.070 -6.035 1.00 37.19 117 GLY A CA 1
ATOM 939 C C . GLY A 1 117 ? 27.222 5.563 -7.182 1.00 37.19 117 GLY A C 1
ATOM 940 O O . GLY A 1 117 ? 26.167 4.967 -6.986 1.00 37.19 117 GLY A O 1
ATOM 941 N N . VAL A 1 118 ? 27.707 5.823 -8.391 1.00 41.59 118 VAL A N 1
ATOM 942 C CA . VAL A 1 118 ? 27.040 5.634 -9.690 1.00 41.59 118 VAL A CA 1
ATOM 943 C C . VAL A 1 118 ? 26.720 4.170 -10.039 1.00 41.59 118 VAL A C 1
ATOM 945 O O . VAL A 1 118 ? 26.118 3.916 -11.075 1.00 41.59 118 VAL A O 1
ATOM 948 N N . ASP A 1 119 ? 27.038 3.224 -9.158 1.00 45.12 119 ASP A N 1
ATOM 949 C CA . ASP A 1 119 ? 26.963 1.791 -9.415 1.00 45.12 119 ASP A CA 1
ATOM 950 C C . ASP A 1 119 ? 26.137 1.098 -8.326 1.00 45.12 119 ASP A C 1
ATOM 952 O O . ASP A 1 119 ? 26.670 0.519 -7.388 1.00 45.12 119 ASP A O 1
ATOM 956 N N . ASN A 1 120 ? 24.812 1.152 -8.445 1.00 42.69 120 ASN A N 1
ATOM 957 C CA . ASN A 1 120 ? 23.928 0.174 -7.807 1.00 42.69 120 ASN A CA 1
ATOM 958 C C . ASN A 1 120 ? 23.010 -0.403 -8.882 1.00 42.69 120 ASN A C 1
ATOM 960 O O . ASN A 1 120 ? 21.809 -0.146 -8.937 1.00 42.69 120 ASN A O 1
ATOM 964 N N . ASN A 1 121 ? 23.631 -1.165 -9.777 1.00 34.88 121 ASN A N 1
ATOM 965 C CA . ASN A 1 121 ? 22.951 -2.217 -10.506 1.00 34.88 121 ASN A CA 1
ATOM 966 C C . ASN A 1 121 ? 22.849 -3.414 -9.542 1.00 34.88 121 ASN A C 1
ATOM 968 O O . ASN A 1 121 ? 23.901 -3.908 -9.135 1.00 34.88 121 ASN A O 1
ATOM 972 N N . PRO A 1 122 ? 21.654 -3.856 -9.115 1.00 41.06 122 PRO A N 1
ATOM 973 C CA . PRO A 1 122 ? 21.541 -5.021 -8.256 1.00 41.06 122 PRO A CA 1
ATOM 974 C C . PRO A 1 122 ? 21.651 -6.275 -9.132 1.00 41.06 122 PRO A C 1
ATOM 976 O O . PRO A 1 122 ? 20.645 -6.819 -9.583 1.00 41.06 122 PRO A O 1
ATOM 979 N N . TYR A 1 123 ? 22.885 -6.696 -9.401 1.00 41.19 123 TYR A N 1
ATOM 980 C CA . TYR A 1 123 ? 23.195 -8.118 -9.511 1.00 41.19 123 TYR A CA 1
ATOM 981 C C . TYR A 1 123 ? 23.753 -8.579 -8.169 1.00 41.19 123 TYR A C 1
ATOM 983 O O . TYR A 1 123 ? 24.618 -7.854 -7.625 1.00 41.19 123 TYR A O 1
#